Protein AF-A0A661R1P3-F1 (afdb_monomer_lite)

Structure (mmCIF, N/CA/C/O backbone):
data_AF-A0A661R1P3-F1
#
_entry.id   AF-A0A661R1P3-F1
#
loop_
_atom_site.group_PDB
_atom_site.id
_atom_site.type_symbol
_atom_site.label_atom_id
_atom_site.label_alt_id
_atom_site.label_comp_id
_atom_site.label_asym_id
_atom_site.label_entity_id
_atom_site.label_seq_id
_atom_site.pdbx_PDB_ins_code
_atom_site.Cartn_x
_atom_site.Cartn_y
_atom_site.Cartn_z
_atom_site.occupancy
_atom_site.B_iso_or_equiv
_atom_site.auth_seq_id
_atom_site.auth_comp_id
_atom_site.auth_asym_id
_atom_site.auth_atom_id
_atom_site.pdbx_PDB_model_num
ATOM 1 N N . MET A 1 1 ? -60.706 28.140 -25.703 1.00 51.66 1 MET A N 1
ATOM 2 C CA . MET A 1 1 ? -59.941 26.894 -25.935 1.00 51.66 1 MET A CA 1
ATOM 3 C C . MET A 1 1 ? -58.446 27.203 -26.051 1.00 51.66 1 MET A C 1
ATOM 5 O O . MET A 1 1 ? -57.944 27.296 -27.158 1.00 51.66 1 MET A O 1
ATOM 9 N N . ARG A 1 2 ? -57.743 27.412 -24.926 1.00 58.25 2 ARG A N 1
ATOM 10 C CA . ARG A 1 2 ? -56.267 27.373 -24.817 1.00 58.25 2 ARG A CA 1
ATOM 11 C C . ARG A 1 2 ? -55.860 27.083 -23.357 1.00 58.25 2 ARG A C 1
ATOM 13 O O . ARG A 1 2 ? -55.713 28.039 -22.606 1.00 58.25 2 ARG A O 1
ATOM 20 N N . PRO A 1 3 ? -55.725 25.810 -22.930 1.00 49.84 3 PRO A N 1
ATOM 21 C CA . PRO A 1 3 ? -55.050 25.548 -21.656 1.00 49.84 3 PRO A CA 1
ATOM 22 C C . PRO A 1 3 ? -53.978 24.443 -21.702 1.00 49.84 3 PRO A C 1
ATOM 24 O O . PRO A 1 3 ? -53.416 24.128 -20.663 1.00 49.84 3 PRO A O 1
ATOM 27 N N . PHE A 1 4 ? -53.672 23.844 -22.863 1.00 52.00 4 PHE A N 1
ATOM 28 C CA . PHE A 1 4 ? -52.790 22.661 -22.918 1.00 52.00 4 PHE A CA 1
ATOM 29 C C . PHE A 1 4 ? -51.349 22.942 -23.388 1.00 52.00 4 PHE A C 1
ATOM 31 O O . PHE A 1 4 ? -50.460 22.123 -23.185 1.00 52.00 4 PHE A O 1
ATOM 38 N N . GLN A 1 5 ? -51.080 24.105 -23.993 1.00 54.22 5 GLN A N 1
ATOM 39 C CA . GLN A 1 5 ? -49.782 24.377 -24.632 1.00 54.22 5 GLN A CA 1
ATOM 40 C C . GLN A 1 5 ? -48.699 24.920 -23.679 1.00 54.22 5 GLN A C 1
ATOM 42 O O . GLN A 1 5 ? -47.516 24.840 -24.000 1.00 54.22 5 GLN A O 1
ATOM 47 N N . THR A 1 6 ? -49.071 25.444 -22.507 1.00 49.97 6 THR A N 1
ATOM 48 C CA . THR A 1 6 ? -48.128 26.060 -21.550 1.00 49.97 6 THR A CA 1
ATOM 49 C C . THR A 1 6 ? -47.537 25.074 -20.538 1.00 49.97 6 THR A C 1
ATOM 51 O O . THR A 1 6 ? -46.471 25.338 -19.992 1.00 49.97 6 THR A O 1
ATOM 5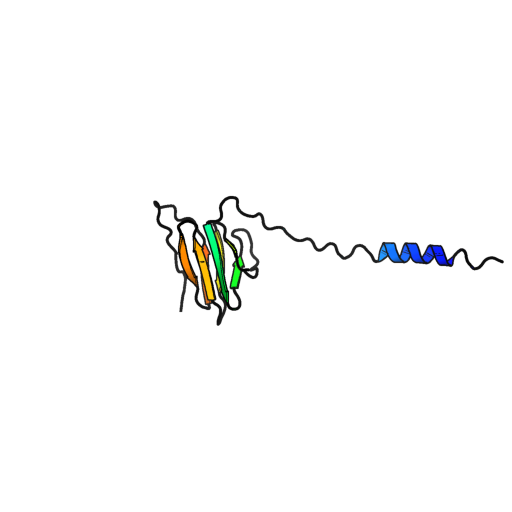4 N N . ILE A 1 7 ? -48.166 23.912 -20.326 1.00 54.41 7 ILE A N 1
ATOM 55 C CA . ILE A 1 7 ? -47.703 22.901 -19.354 1.00 54.41 7 ILE A CA 1
ATOM 56 C C . ILE A 1 7 ? -46.479 22.131 -19.876 1.00 54.41 7 ILE A C 1
ATOM 58 O O . ILE A 1 7 ? -45.591 21.779 -19.103 1.00 54.41 7 ILE A O 1
ATOM 62 N N . PHE A 1 8 ? -46.371 21.929 -21.193 1.00 45.97 8 PHE A N 1
ATOM 63 C CA . PHE A 1 8 ? -45.273 21.150 -21.778 1.00 45.97 8 PHE A CA 1
ATOM 64 C C . PHE A 1 8 ? -43.924 21.898 -21.772 1.00 45.97 8 PHE A C 1
ATOM 66 O O . PHE A 1 8 ? -42.867 21.277 -21.708 1.00 45.97 8 PHE A O 1
ATOM 73 N N . TRP A 1 9 ? -43.947 23.236 -21.772 1.00 43.62 9 TRP A N 1
ATOM 74 C CA . TRP A 1 9 ? -42.734 24.066 -21.769 1.00 43.62 9 TRP A CA 1
ATOM 75 C C . TRP A 1 9 ? -42.085 24.219 -20.383 1.00 43.62 9 TRP A C 1
ATOM 77 O O . TRP A 1 9 ? -40.878 24.436 -20.304 1.00 43.62 9 TRP A O 1
ATOM 87 N N . MET A 1 10 ? -42.836 24.053 -19.287 1.00 49.19 10 MET A N 1
ATOM 88 C CA . MET A 1 10 ? -42.275 24.130 -17.927 1.00 49.19 10 MET A CA 1
ATOM 89 C C . MET A 1 10 ? -41.542 22.847 -17.497 1.00 49.19 10 MET A C 1
ATOM 91 O O . MET A 1 10 ? -40.628 22.925 -16.679 1.00 49.19 10 MET A O 1
ATOM 95 N N . GLY A 1 11 ? -41.871 21.684 -18.074 1.00 53.12 11 GLY A N 1
ATOM 96 C CA . GLY A 1 11 ? -41.202 20.413 -17.754 1.00 53.12 11 GLY A CA 1
ATOM 97 C C . GLY A 1 11 ? -39.772 20.308 -18.300 1.00 53.12 11 GLY A C 1
ATOM 98 O O . GLY A 1 11 ? -38.889 19.779 -17.628 1.00 53.12 11 GLY A O 1
ATOM 99 N N . ALA A 1 12 ? -39.514 20.868 -19.486 1.00 53.47 12 ALA A N 1
ATOM 100 C CA . ALA A 1 12 ? -38.202 20.791 -20.137 1.00 53.47 12 ALA A CA 1
ATOM 101 C C . ALA A 1 12 ? -37.134 21.665 -19.452 1.00 53.47 12 ALA A C 1
ATOM 103 O O . ALA A 1 12 ? -35.972 21.275 -19.363 1.00 53.47 12 ALA A O 1
ATOM 104 N N . VAL A 1 13 ? -37.528 22.825 -18.914 1.00 54.94 13 VAL A N 1
ATOM 105 C CA . VAL A 1 13 ? -36.608 23.738 -18.212 1.00 54.94 13 VAL A CA 1
ATOM 106 C C . VAL A 1 13 ? -36.249 23.205 -16.821 1.00 54.94 13 VAL A C 1
ATOM 108 O O . VAL A 1 13 ? -35.110 23.345 -16.378 1.00 54.94 13 VAL A O 1
ATOM 111 N N . PHE A 1 14 ? -37.187 22.524 -16.156 1.00 48.81 14 PHE A N 1
ATOM 112 C CA . PHE A 1 14 ? -36.952 21.937 -14.835 1.00 48.81 14 PHE A CA 1
ATOM 113 C C . PHE A 1 14 ? -35.987 20.742 -14.888 1.00 48.81 14 PHE A C 1
ATOM 115 O O . PHE A 1 14 ? -35.200 20.539 -13.965 1.00 48.81 14 PHE A O 1
ATOM 122 N N . TRP A 1 15 ? -35.977 19.992 -15.997 1.00 52.34 15 TRP A N 1
ATOM 123 C CA . TRP A 1 15 ? -35.054 18.868 -16.181 1.00 52.34 15 TRP A CA 1
ATOM 124 C C . TRP A 1 15 ? -33.625 19.303 -16.547 1.00 52.34 15 TRP A C 1
ATOM 126 O O . TRP A 1 15 ? -32.672 18.597 -16.228 1.00 52.34 15 TRP A O 1
ATOM 136 N N . ALA A 1 16 ? -33.462 20.484 -17.153 1.00 53.66 16 ALA A N 1
ATOM 137 C CA . ALA A 1 16 ? -32.156 21.027 -17.535 1.00 53.66 16 ALA A CA 1
ATOM 138 C C . ALA A 1 16 ? -31.390 21.680 -16.365 1.00 53.66 16 ALA A C 1
ATOM 140 O O . ALA A 1 16 ? -30.161 21.677 -16.361 1.00 53.66 16 ALA A O 1
ATOM 141 N N . LEU A 1 17 ? -32.090 22.208 -15.353 1.00 55.22 17 LEU A N 1
ATOM 142 C CA . LEU A 1 17 ? -31.474 22.871 -14.190 1.00 55.22 17 LEU A CA 1
ATOM 143 C C . LEU A 1 17 ? -31.062 21.910 -13.062 1.00 55.22 17 LEU A C 1
ATOM 145 O O . LEU A 1 17 ? -30.207 22.257 -12.252 1.00 55.22 17 LEU A O 1
ATOM 149 N N . LEU A 1 18 ? -31.626 20.700 -13.019 1.00 52.94 18 LEU A N 1
ATOM 150 C CA . LEU A 1 18 ? -31.329 19.689 -11.992 1.00 52.94 18 LEU A CA 1
ATOM 151 C C . LEU A 1 18 ? -30.196 18.717 -12.372 1.00 52.94 18 LEU A C 1
ATOM 153 O O . LEU A 1 18 ? -29.831 17.866 -11.563 1.00 52.94 18 LEU A O 1
ATOM 157 N N . TRP A 1 19 ? -29.628 18.827 -13.578 1.00 57.00 19 TRP A N 1
ATOM 158 C CA . TRP A 1 19 ? -28.706 17.821 -14.120 1.00 57.00 19 TRP A CA 1
ATOM 159 C C . TRP A 1 19 ? -27.196 17.999 -13.827 1.00 57.00 19 TRP A C 1
ATOM 161 O O . TRP A 1 19 ? -26.497 16.986 -13.840 1.00 57.00 19 TRP A O 1
ATOM 171 N N . PRO A 1 20 ? -26.600 19.178 -13.535 1.00 55.00 20 PRO A N 1
ATOM 172 C CA . PRO A 1 20 ? -25.138 19.264 -13.618 1.00 55.00 20 PRO A CA 1
ATOM 173 C C . PRO A 1 20 ? -24.354 18.901 -12.337 1.00 55.00 20 PRO A C 1
ATOM 175 O O . PRO A 1 20 ? -23.146 19.110 -12.313 1.00 55.00 20 PRO A O 1
ATOM 178 N N . CYS A 1 21 ? -24.956 18.334 -11.282 1.00 54.41 21 CYS A N 1
ATOM 179 C CA . CYS A 1 21 ? -24.235 18.081 -10.014 1.00 54.41 21 CYS A CA 1
ATOM 180 C C . CYS A 1 21 ? -23.473 16.744 -9.906 1.00 54.41 21 CYS A C 1
ATOM 182 O O . CYS A 1 21 ? -22.822 16.506 -8.892 1.00 54.41 21 CYS A O 1
ATOM 184 N N . PHE A 1 22 ? -23.504 15.872 -10.917 1.00 54.09 22 PHE A N 1
ATOM 185 C CA . PHE A 1 22 ? -22.877 14.540 -10.839 1.00 54.09 22 PHE A CA 1
ATOM 186 C C . PHE A 1 22 ? -21.610 14.397 -11.690 1.00 54.09 22 PHE A C 1
ATOM 188 O O . PHE A 1 22 ? -21.367 13.358 -12.297 1.00 54.09 22 PHE A O 1
ATOM 195 N N . ILE A 1 23 ? -20.758 15.423 -11.730 1.00 61.75 23 ILE A N 1
ATOM 196 C CA . ILE A 1 23 ? -19.400 15.260 -12.266 1.00 61.75 23 ILE A CA 1
ATOM 197 C C . ILE A 1 23 ? -18.471 14.957 -11.090 1.00 61.75 23 ILE A C 1
ATOM 199 O O . ILE A 1 23 ? -17.790 15.830 -10.555 1.00 61.75 23 ILE A O 1
ATOM 203 N N . SER A 1 24 ? -18.472 13.699 -10.645 1.00 62.47 24 SER A N 1
ATOM 204 C CA . SER A 1 24 ? -17.435 13.205 -9.740 1.00 62.47 24 SER A CA 1
ATOM 205 C C . SER A 1 24 ? -16.116 13.156 -10.508 1.00 62.47 24 SER A C 1
ATOM 207 O O . SER A 1 24 ? -15.912 12.290 -11.355 1.00 62.47 24 SER A O 1
ATOM 209 N N . SER A 1 25 ? -15.224 14.108 -10.232 1.00 60.06 25 SER A N 1
ATOM 210 C CA . SER A 1 25 ? -13.862 14.096 -10.765 1.00 60.06 25 SER A CA 1
ATOM 211 C C . SER A 1 25 ? -13.087 12.937 -10.134 1.00 60.06 25 SER A C 1
ATOM 213 O O . SER A 1 25 ? -12.642 13.014 -8.988 1.00 60.06 25 SER A O 1
ATOM 215 N N . ALA A 1 26 ? -12.976 11.825 -10.860 1.00 57.88 26 ALA A N 1
ATOM 216 C CA . ALA A 1 26 ? -12.096 10.725 -10.499 1.00 57.88 26 ALA A CA 1
ATOM 217 C C . ALA A 1 26 ? -10.663 11.107 -10.893 1.00 57.88 26 ALA A C 1
ATOM 219 O O . ALA A 1 26 ? -10.292 11.045 -12.063 1.00 57.88 26 ALA A O 1
ATOM 220 N N . GLY A 1 27 ? -9.858 11.524 -9.915 1.00 52.25 27 GLY A N 1
ATOM 221 C CA . GLY A 1 27 ? -8.421 11.699 -10.102 1.00 52.25 27 GLY A CA 1
ATOM 222 C C . GLY A 1 27 ? -7.773 10.349 -10.402 1.00 52.25 27 GLY A C 1
ATOM 223 O O . GLY A 1 27 ? -7.568 9.539 -9.497 1.00 52.25 27 GLY A O 1
ATOM 224 N N . ALA A 1 28 ? -7.481 10.089 -11.675 1.00 54.66 28 ALA A N 1
ATOM 225 C CA . ALA A 1 28 ? -6.693 8.937 -12.080 1.00 54.66 2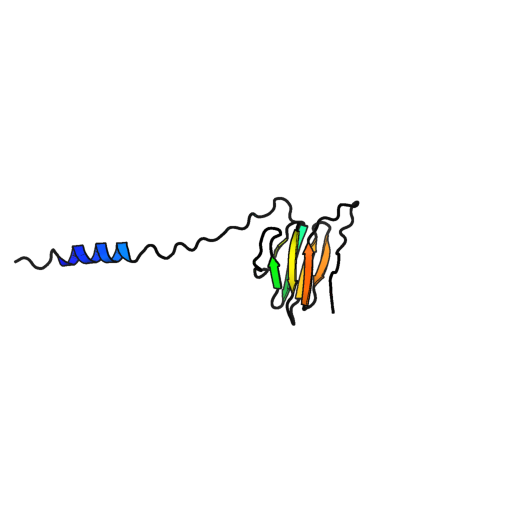8 ALA A CA 1
ATOM 226 C C . ALA A 1 28 ? -5.252 9.149 -11.598 1.00 54.66 28 ALA A C 1
ATOM 228 O O . ALA A 1 28 ? -4.552 10.040 -12.070 1.00 54.66 28 ALA A O 1
ATOM 229 N N . SER A 1 29 ? -4.824 8.349 -10.622 1.00 55.56 29 SER A N 1
ATOM 230 C CA . SER A 1 29 ? -3.411 8.267 -10.257 1.00 55.56 29 SER A CA 1
ATOM 231 C C . SER A 1 29 ? -2.663 7.688 -11.452 1.00 55.56 29 SER A C 1
ATOM 233 O O . SER A 1 29 ? -3.020 6.601 -11.910 1.00 55.56 29 SER A O 1
ATOM 235 N N . GLU A 1 30 ? -1.655 8.397 -11.957 1.00 60.34 30 GLU A N 1
ATOM 236 C CA . GLU A 1 30 ? -0.793 7.870 -13.011 1.00 60.34 30 GLU A CA 1
ATOM 237 C C . GLU A 1 30 ? -0.187 6.541 -12.549 1.00 60.34 30 GLU A C 1
ATOM 239 O O . GLU A 1 30 ? 0.445 6.449 -11.495 1.00 60.34 30 GLU A O 1
ATOM 244 N N . VAL A 1 31 ? -0.437 5.484 -13.320 1.00 65.56 31 VAL A N 1
ATOM 245 C CA . VAL A 1 31 ? 0.176 4.177 -13.088 1.00 65.56 31 VAL A CA 1
ATOM 246 C C . VAL A 1 31 ? 1.640 4.303 -13.495 1.00 65.56 31 VAL A C 1
ATOM 248 O O . VAL A 1 31 ? 1.939 4.605 -14.651 1.00 65.56 31 VAL A O 1
ATOM 251 N N . CYS A 1 32 ? 2.564 4.101 -12.552 1.00 76.00 32 CYS A N 1
ATOM 252 C CA . CYS A 1 32 ? 3.992 4.200 -12.842 1.00 76.00 32 CYS A CA 1
ATOM 253 C C . CYS A 1 32 ? 4.393 3.234 -13.966 1.00 76.00 32 CYS A C 1
ATOM 255 O O . CYS A 1 32 ? 3.973 2.077 -14.005 1.00 76.00 32 CYS A O 1
ATOM 257 N N . LYS A 1 33 ? 5.286 3.693 -14.851 1.00 73.62 33 LYS A N 1
ATOM 258 C CA . LYS A 1 33 ? 5.834 2.897 -15.961 1.00 73.62 33 LYS A CA 1
ATOM 259 C C . LYS A 1 33 ? 6.585 1.642 -15.488 1.00 73.62 33 LYS A C 1
ATOM 261 O O . LYS A 1 33 ? 6.690 0.681 -16.246 1.00 73.62 33 LYS A O 1
ATOM 266 N N . LYS A 1 34 ? 7.115 1.646 -14.257 1.00 82.75 34 LYS A N 1
ATOM 267 C CA . LYS A 1 34 ? 7.816 0.513 -13.638 1.00 82.75 34 LYS A CA 1
ATOM 268 C C . LYS A 1 34 ? 7.388 0.354 -12.179 1.00 82.75 34 LYS A C 1
ATOM 270 O O . LYS A 1 34 ? 7.927 1.010 -11.292 1.00 82.75 34 LYS A O 1
ATOM 275 N N . TRP A 1 35 ? 6.427 -0.533 -11.943 1.00 88.69 35 TRP A N 1
ATOM 276 C CA . TRP A 1 35 ? 6.072 -0.978 -10.598 1.00 88.69 35 TRP A CA 1
ATOM 277 C C . TRP A 1 35 ? 7.218 -1.797 -9.989 1.00 88.69 35 TRP A C 1
ATOM 279 O O . TRP A 1 35 ? 7.994 -2.431 -10.708 1.00 88.69 35 TRP A O 1
ATOM 289 N N . ILE A 1 36 ? 7.333 -1.768 -8.664 1.00 90.69 36 ILE A N 1
ATOM 290 C CA . ILE A 1 36 ? 8.386 -2.483 -7.922 1.00 90.69 36 ILE A CA 1
ATOM 291 C C . ILE A 1 36 ? 7.833 -3.408 -6.841 1.00 90.69 36 ILE A C 1
ATOM 293 O O . ILE A 1 36 ? 8.580 -4.200 -6.275 1.00 90.69 36 ILE A O 1
ATOM 297 N N . GLY A 1 37 ? 6.527 -3.348 -6.589 1.00 92.19 37 GLY A N 1
ATOM 298 C CA . GLY A 1 37 ? 5.820 -4.304 -5.753 1.00 92.19 37 GLY A CA 1
ATOM 299 C C . GLY A 1 37 ? 4.404 -4.540 -6.255 1.00 92.19 37 GLY A C 1
ATOM 300 O O . GLY A 1 37 ? 3.812 -3.684 -6.907 1.00 92.19 37 GLY A O 1
ATOM 301 N N . LYS A 1 38 ? 3.860 -5.709 -5.942 1.00 94.56 38 LYS A N 1
ATOM 302 C CA . LYS A 1 38 ? 2.477 -6.089 -6.201 1.00 94.56 38 LYS A CA 1
ATOM 303 C C . LYS A 1 38 ? 1.870 -6.659 -4.933 1.00 94.56 38 LYS A C 1
ATOM 305 O O . LYS A 1 38 ? 2.424 -7.579 -4.336 1.00 94.56 38 LYS A O 1
ATOM 310 N N . VAL A 1 39 ? 0.712 -6.153 -4.543 1.00 95.69 39 VAL A N 1
ATOM 311 C CA . VAL A 1 39 ? -0.023 -6.651 -3.381 1.00 95.69 39 VAL A CA 1
ATOM 312 C C . VAL A 1 39 ? -0.707 -7.968 -3.740 1.00 95.69 39 VAL A C 1
ATOM 314 O O . VAL A 1 39 ? -1.540 -8.022 -4.640 1.00 95.69 39 VAL A O 1
ATOM 317 N N . VAL A 1 40 ? -0.364 -9.042 -3.036 1.00 96.69 40 VAL A N 1
ATOM 318 C CA . VAL A 1 40 ? -0.886 -10.400 -3.283 1.00 96.69 40 VAL A CA 1
ATOM 319 C C . VAL A 1 40 ? -1.766 -10.929 -2.156 1.00 96.69 40 VAL A C 1
ATOM 321 O O . VAL A 1 40 ? -2.379 -11.980 -2.297 1.00 96.69 40 VAL A O 1
ATOM 324 N N . SER A 1 41 ? -1.861 -10.204 -1.041 1.00 96.31 41 SER A N 1
ATOM 325 C CA . SER A 1 41 ? -2.816 -10.493 0.028 1.00 96.31 41 SER A CA 1
ATOM 326 C C . SER A 1 41 ? -3.156 -9.222 0.788 1.00 96.31 41 SER A C 1
ATOM 328 O O . SER A 1 41 ? -2.262 -8.434 1.099 1.00 96.31 41 SER A O 1
ATOM 330 N N . VAL A 1 42 ? -4.429 -9.070 1.149 1.00 96.56 42 VAL A N 1
ATOM 331 C CA . VAL A 1 42 ? -4.945 -7.985 1.990 1.00 96.56 42 VAL A CA 1
ATOM 332 C C . VAL A 1 42 ? -5.910 -8.588 3.003 1.00 96.56 42 VAL A C 1
ATOM 334 O O . VAL A 1 42 ? -6.852 -9.284 2.632 1.00 96.56 42 VAL A O 1
ATOM 337 N N . GLN A 1 43 ? -5.676 -8.326 4.283 1.00 96.56 43 GLN A N 1
ATOM 338 C CA . GLN A 1 43 ? -6.554 -8.710 5.380 1.00 96.56 43 GLN A CA 1
ATOM 339 C C . GLN A 1 43 ? -6.727 -7.507 6.310 1.00 96.56 43 GLN A C 1
ATOM 341 O O . GLN A 1 43 ? -5.744 -6.949 6.792 1.00 96.56 43 GLN A O 1
ATOM 346 N N . GLY A 1 44 ? -7.970 -7.121 6.594 1.00 95.75 44 GLY A N 1
ATOM 347 C CA . GLY A 1 44 ? -8.259 -5.934 7.400 1.00 95.75 44 GLY A CA 1
ATOM 348 C C . GLY A 1 44 ? -8.025 -4.629 6.633 1.00 95.75 44 GLY A C 1
ATOM 349 O O . GLY A 1 44 ? -8.241 -4.557 5.425 1.00 95.75 44 GLY A O 1
ATOM 350 N N . SER A 1 45 ? -7.596 -3.592 7.347 1.00 96.06 45 SER A N 1
ATOM 351 C CA . SER A 1 45 ? -7.431 -2.237 6.824 1.00 96.06 45 SER A CA 1
ATOM 352 C C . SER A 1 45 ? -5.983 -1.975 6.425 1.00 96.06 45 SER A C 1
ATOM 354 O O . SER A 1 45 ? -5.110 -1.727 7.262 1.00 96.06 45 SER A O 1
ATOM 356 N N . VAL A 1 46 ? -5.740 -2.000 5.117 1.00 96.88 46 VAL A N 1
ATOM 357 C CA . VAL A 1 46 ? -4.438 -1.714 4.507 1.00 96.88 46 VAL A CA 1
ATOM 358 C C . VAL A 1 46 ? -4.581 -0.485 3.627 1.00 96.88 46 VAL A C 1
ATOM 360 O O . VAL A 1 46 ? -5.556 -0.350 2.887 1.00 96.88 46 VAL A O 1
ATOM 363 N N . GLN A 1 47 ? -3.632 0.437 3.736 1.00 97.00 47 GLN A N 1
ATOM 364 C CA . GLN A 1 47 ? -3.669 1.704 3.023 1.00 97.00 47 GLN A CA 1
ATOM 365 C C . GLN A 1 47 ? -2.343 1.983 2.329 1.00 97.00 47 GLN A C 1
ATOM 367 O O . GLN A 1 47 ? -1.286 1.636 2.841 1.00 97.00 47 GLN A O 1
ATOM 372 N N . THR A 1 48 ? -2.405 2.637 1.177 1.00 95.31 48 THR A N 1
ATOM 373 C CA . THR A 1 48 ? -1.253 3.086 0.403 1.00 95.31 48 THR A CA 1
ATOM 374 C C . THR A 1 48 ? -1.341 4.584 0.171 1.00 95.31 48 THR A C 1
ATOM 376 O O . THR A 1 48 ? -2.429 5.161 0.146 1.00 95.31 48 THR A O 1
ATOM 379 N N . ARG A 1 49 ? -0.196 5.226 0.015 1.00 94.31 49 ARG A N 1
ATOM 380 C CA . ARG A 1 49 ? -0.056 6.636 -0.307 1.00 94.31 49 ARG A CA 1
ATOM 381 C C . ARG A 1 49 ? 1.037 6.759 -1.355 1.00 94.31 49 ARG A C 1
ATOM 383 O O . ARG A 1 49 ? 2.154 6.309 -1.111 1.00 94.31 49 ARG A O 1
ATOM 390 N N . GLY A 1 50 ? 0.705 7.365 -2.492 1.00 90.62 50 GLY A N 1
ATOM 391 C CA . GLY A 1 50 ? 1.693 7.637 -3.534 1.00 90.62 50 GLY A CA 1
ATOM 392 C C . GLY A 1 50 ? 2.807 8.560 -3.035 1.00 90.62 50 GLY A C 1
ATOM 393 O O . GLY A 1 50 ? 2.564 9.361 -2.131 1.00 90.62 50 GLY A O 1
ATOM 394 N N . ALA A 1 51 ? 3.997 8.479 -3.632 1.00 87.31 51 ALA A N 1
ATOM 395 C CA . ALA A 1 51 ? 5.147 9.314 -3.256 1.00 87.31 51 ALA A CA 1
ATOM 396 C C . ALA A 1 51 ? 4.814 10.823 -3.190 1.00 87.31 51 ALA A C 1
ATOM 398 O O . ALA A 1 51 ? 5.136 11.488 -2.206 1.00 87.31 51 ALA A O 1
ATOM 399 N N . ASP A 1 52 ? 4.086 11.327 -4.192 1.00 85.81 52 ASP A N 1
ATOM 400 C CA . ASP A 1 52 ? 3.680 12.738 -4.309 1.00 85.81 52 ASP A CA 1
ATOM 401 C C . ASP A 1 52 ? 2.291 13.026 -3.714 1.00 85.81 52 ASP A C 1
ATOM 403 O O . ASP A 1 52 ? 1.741 14.121 -3.850 1.00 85.81 52 ASP A O 1
ATOM 407 N N . GLN A 1 53 ? 1.678 12.032 -3.068 1.00 87.25 53 GLN A N 1
ATOM 408 C CA . GLN A 1 53 ? 0.345 12.150 -2.492 1.00 87.25 53 GLN A CA 1
ATOM 409 C C . GLN A 1 53 ? 0.430 12.332 -0.980 1.00 87.25 53 GLN A C 1
ATOM 411 O O . GLN A 1 53 ? 1.235 11.724 -0.280 1.00 87.25 53 GLN A O 1
ATOM 416 N N . THR A 1 54 ? -0.468 13.145 -0.435 1.00 86.81 54 THR A N 1
ATOM 417 C CA . THR A 1 54 ? -0.614 13.328 1.016 1.00 86.81 54 THR A CA 1
ATOM 418 C C . THR A 1 54 ? -1.669 12.409 1.620 1.00 86.81 54 THR A C 1
ATOM 420 O O . THR A 1 54 ? -1.574 12.065 2.801 1.00 86.81 54 THR A O 1
ATOM 423 N N . LEU A 1 55 ? -2.644 11.973 0.820 1.00 91.44 55 LEU A N 1
ATOM 424 C CA . LEU A 1 55 ? -3.788 11.186 1.268 1.00 91.44 55 LEU A CA 1
ATOM 425 C C . LEU A 1 55 ? -3.519 9.681 1.207 1.00 91.44 55 LEU A C 1
ATOM 427 O O . LEU A 1 55 ? -3.021 9.153 0.216 1.00 91.44 55 LEU A O 1
ATOM 431 N N . TRP A 1 56 ? -3.916 8.988 2.273 1.00 94.25 56 TRP A N 1
ATOM 432 C CA . TRP A 1 56 ? -3.930 7.530 2.327 1.00 94.25 56 TRP A CA 1
ATOM 433 C C . TRP A 1 56 ? -5.185 6.985 1.646 1.00 94.25 56 TRP A C 1
ATOM 435 O O . TRP A 1 56 ? -6.296 7.435 1.923 1.00 94.25 56 TRP A O 1
ATOM 445 N N . ARG A 1 57 ? -5.003 5.984 0.788 1.00 94.56 57 ARG A N 1
ATOM 446 C CA . ARG A 1 57 ? -6.047 5.303 0.013 1.00 94.56 57 ARG A CA 1
ATOM 447 C C . ARG A 1 57 ? -6.115 3.837 0.438 1.00 94.56 57 ARG A C 1
ATOM 449 O O . ARG A 1 57 ? -5.064 3.273 0.728 1.00 94.56 57 ARG A O 1
ATOM 456 N N . PRO A 1 58 ? -7.289 3.193 0.476 1.00 95.50 58 PRO A N 1
ATOM 457 C CA . PRO A 1 58 ? -7.360 1.756 0.728 1.00 95.50 58 PRO A CA 1
ATOM 458 C C . PRO A 1 58 ? -6.637 0.972 -0.377 1.00 95.50 58 PRO A C 1
ATOM 460 O O . PRO A 1 58 ? -6.750 1.316 -1.552 1.00 95.50 58 PRO A O 1
ATOM 463 N N . VAL A 1 59 ? -5.902 -0.068 0.016 1.00 95.00 59 VAL A N 1
ATOM 464 C CA . VAL A 1 59 ? -5.213 -0.990 -0.898 1.00 95.00 59 VAL A CA 1
ATOM 465 C C . VAL A 1 59 ? -6.160 -2.101 -1.325 1.00 95.00 59 VAL A C 1
ATOM 467 O O . VAL A 1 59 ? -6.869 -2.672 -0.494 1.00 95.00 59 VAL A O 1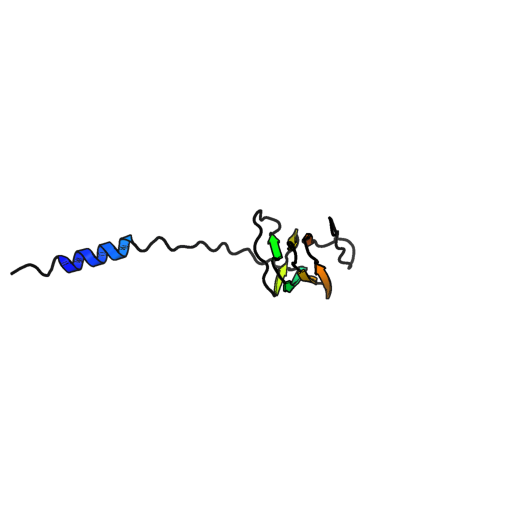
ATOM 470 N N . GLN A 1 60 ? -6.121 -2.448 -2.605 1.00 94.44 60 GLN A N 1
ATOM 471 C CA . GLN A 1 60 ? -6.819 -3.591 -3.175 1.00 94.44 60 GLN A CA 1
ATOM 472 C C . GLN A 1 60 ? -5.848 -4.719 -3.541 1.00 94.44 60 GLN A C 1
ATOM 474 O O . GLN A 1 60 ? -4.635 -4.543 -3.677 1.00 94.44 60 GLN A O 1
ATOM 479 N N . LEU A 1 61 ? -6.394 -5.926 -3.677 1.00 94.50 61 LEU A N 1
ATOM 480 C CA . LEU A 1 61 ? -5.634 -7.075 -4.152 1.00 94.50 61 LEU A CA 1
ATOM 481 C C . LEU A 1 61 ? -5.152 -6.821 -5.587 1.00 94.50 61 LEU A C 1
ATOM 483 O O . LEU A 1 61 ? -5.931 -6.399 -6.435 1.00 94.50 61 LEU A O 1
ATOM 487 N N . ASN A 1 62 ? -3.897 -7.167 -5.872 1.00 94.06 62 ASN A N 1
ATOM 488 C CA . ASN A 1 62 ? -3.187 -6.894 -7.123 1.00 94.06 62 ASN A CA 1
ATOM 489 C C . ASN A 1 62 ? -2.829 -5.423 -7.371 1.00 94.06 62 ASN A C 1
ATOM 491 O O . ASN A 1 62 ? -2.319 -5.132 -8.455 1.00 94.06 62 ASN A O 1
ATOM 495 N N . ASP A 1 63 ? -3.009 -4.532 -6.389 1.00 92.81 63 ASP A N 1
ATOM 496 C CA . ASP A 1 63 ? -2.493 -3.169 -6.494 1.00 92.81 63 ASP A CA 1
ATOM 497 C C . ASP A 1 63 ? -0.982 -3.189 -6.725 1.00 92.81 63 ASP A C 1
ATOM 499 O O . ASP A 1 63 ? -0.225 -3.912 -6.065 1.00 92.81 63 ASP A O 1
ATOM 503 N N . LEU A 1 64 ? -0.554 -2.382 -7.689 1.00 93.12 64 LEU A N 1
ATOM 504 C CA . LEU A 1 64 ? 0.847 -2.190 -8.021 1.00 93.12 64 LEU A CA 1
ATOM 505 C C . LEU A 1 64 ? 1.392 -1.011 -7.218 1.00 93.12 64 LEU A C 1
ATOM 507 O O . LEU A 1 64 ? 0.768 0.046 -7.148 1.00 93.12 64 LEU A O 1
ATOM 511 N N . LEU A 1 65 ? 2.562 -1.212 -6.625 1.00 91.88 65 LEU A N 1
ATOM 512 C CA . LEU A 1 65 ? 3.270 -0.228 -5.820 1.00 91.88 65 LEU A CA 1
ATOM 513 C C . LEU A 1 65 ? 4.426 0.346 -6.630 1.00 91.88 65 LEU A C 1
ATOM 515 O O . LEU A 1 65 ? 5.226 -0.387 -7.232 1.00 91.88 65 LEU A O 1
ATOM 519 N N . CYS A 1 66 ? 4.496 1.667 -6.636 1.00 91.38 66 CYS A N 1
ATOM 520 C CA . CYS A 1 66 ? 5.488 2.441 -7.350 1.00 91.38 66 CYS A CA 1
ATOM 521 C C . CYS A 1 66 ? 6.669 2.781 -6.428 1.00 91.38 66 CYS A C 1
ATOM 523 O O . CYS A 1 66 ? 6.552 2.733 -5.202 1.00 91.38 66 CYS A O 1
ATOM 525 N N . PRO A 1 67 ? 7.825 3.137 -7.003 1.00 90.12 67 PRO A N 1
ATOM 526 C CA . PRO A 1 67 ? 8.928 3.722 -6.250 1.00 90.12 67 PRO A CA 1
ATOM 527 C C . PRO A 1 67 ? 8.498 4.959 -5.454 1.00 90.12 67 PRO A C 1
ATOM 529 O O . PRO A 1 67 ? 7.908 5.874 -6.017 1.00 90.12 67 PRO A O 1
ATOM 532 N N . GLY A 1 68 ? 8.837 4.999 -4.169 1.00 89.50 68 GLY A N 1
ATOM 533 C CA . GLY A 1 68 ? 8.476 6.062 -3.235 1.00 89.50 68 GLY A CA 1
ATOM 534 C C . GLY A 1 68 ? 7.097 5.904 -2.588 1.00 89.50 68 GLY A C 1
ATOM 535 O O . GLY A 1 68 ? 6.796 6.641 -1.647 1.00 89.50 68 GLY A O 1
ATOM 536 N N . ASP A 1 69 ? 6.271 4.951 -3.033 1.00 92.50 69 ASP A N 1
ATOM 537 C CA . ASP A 1 69 ? 4.962 4.719 -2.424 1.00 92.50 69 ASP A CA 1
ATOM 538 C C . ASP A 1 69 ? 5.116 4.207 -0.993 1.00 92.50 69 ASP A C 1
ATOM 540 O O . ASP A 1 69 ? 5.997 3.410 -0.670 1.00 92.50 69 ASP A O 1
ATOM 544 N N . MET A 1 70 ? 4.216 4.634 -0.120 1.00 93.81 70 MET A N 1
ATOM 545 C CA . MET A 1 70 ? 4.127 4.141 1.245 1.00 93.81 70 MET A CA 1
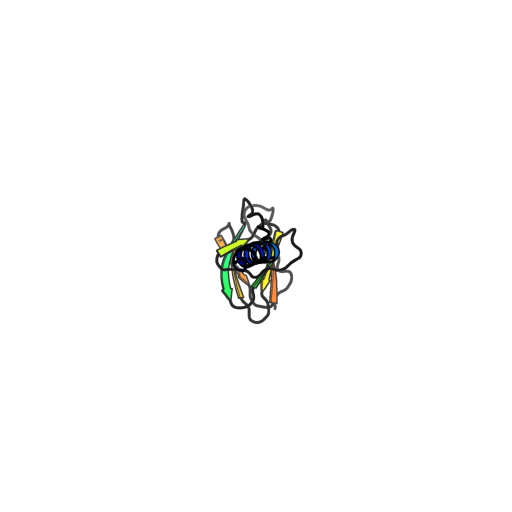ATOM 546 C C . MET A 1 70 ? 2.926 3.232 1.391 1.00 93.81 70 MET A C 1
ATOM 548 O O . MET A 1 70 ? 1.820 3.600 1.014 1.00 93.81 70 MET A O 1
ATOM 552 N N . ILE A 1 71 ? 3.119 2.083 2.022 1.00 95.00 71 ILE A N 1
ATOM 553 C CA . ILE A 1 71 ? 2.048 1.175 2.414 1.00 95.00 71 ILE A CA 1
ATOM 554 C C . ILE A 1 71 ? 2.032 1.036 3.931 1.00 95.00 71 ILE A C 1
ATOM 556 O O . ILE A 1 71 ? 3.077 0.936 4.574 1.00 95.00 71 ILE A O 1
ATOM 560 N N . ARG A 1 72 ? 0.839 1.024 4.519 1.00 95.69 72 ARG A N 1
ATOM 561 C CA . ARG A 1 72 ? 0.642 0.778 5.942 1.00 95.69 72 ARG A CA 1
ATOM 562 C C . ARG A 1 72 ? -0.469 -0.220 6.208 1.00 95.69 72 ARG A C 1
ATOM 564 O O . ARG A 1 72 ? -1.511 -0.208 5.552 1.00 95.69 72 ARG A O 1
ATOM 571 N N . THR A 1 73 ? -0.264 -1.038 7.220 1.00 96.81 73 THR A N 1
ATOM 572 C CA . THR A 1 73 ? -1.270 -1.893 7.843 1.00 96.81 73 THR A CA 1
ATOM 573 C C . THR A 1 73 ? -1.733 -1.232 9.138 1.00 96.81 73 THR A C 1
ATOM 575 O O . THR A 1 73 ? -0.926 -0.712 9.909 1.00 96.81 73 THR A O 1
ATOM 578 N N . LEU A 1 74 ? -3.042 -1.211 9.383 1.00 96.06 74 LEU A N 1
ATOM 579 C CA . LEU A 1 74 ? -3.596 -0.735 10.654 1.00 96.06 74 LEU A CA 1
ATOM 580 C C . LEU A 1 74 ? -3.658 -1.878 11.684 1.00 96.06 74 LEU A C 1
ATOM 582 O O . LEU A 1 74 ? -3.099 -2.959 11.471 1.00 96.06 74 LEU A O 1
ATOM 586 N N . GLU A 1 75 ? -4.321 -1.649 12.817 1.00 95.62 75 GLU A N 1
ATOM 587 C CA . GLU A 1 75 ? -4.539 -2.688 13.827 1.00 95.62 75 GLU A CA 1
ATOM 588 C C . GLU A 1 75 ? -5.241 -3.915 13.231 1.00 95.62 75 GLU A C 1
ATOM 590 O O . GLU A 1 75 ? -6.111 -3.787 12.362 1.00 95.62 75 GLU A O 1
ATOM 595 N N . ARG A 1 76 ? -4.864 -5.116 13.697 1.00 95.00 76 ARG A N 1
ATOM 596 C CA . ARG A 1 76 ? -5.446 -6.404 13.267 1.00 95.00 76 ARG A CA 1
ATOM 597 C C . ARG A 1 76 ? -5.477 -6.594 11.744 1.00 95.00 76 ARG A C 1
ATOM 599 O O . ARG A 1 76 ? -6.346 -7.290 11.219 1.00 95.00 76 ARG A O 1
ATOM 606 N N . SER A 1 77 ? -4.542 -5.966 11.037 1.00 96.19 77 SER A N 1
ATOM 607 C CA . SER A 1 77 ? -4.487 -5.949 9.577 1.00 96.19 77 SER A CA 1
ATOM 608 C C . SER A 1 77 ? -3.172 -6.540 9.087 1.00 96.19 77 SER A C 1
ATOM 610 O O . SER A 1 77 ? -2.143 -6.402 9.738 1.00 96.19 77 SER A O 1
ATOM 612 N N . ARG A 1 78 ? -3.200 -7.219 7.942 1.00 96.50 78 ARG A N 1
ATOM 613 C CA . ARG A 1 78 ? -2.043 -7.896 7.349 1.00 96.50 78 ARG A CA 1
ATOM 614 C C . ARG A 1 78 ? -2.041 -7.713 5.845 1.00 96.50 78 ARG A C 1
ATOM 616 O O . ARG A 1 78 ? -3.097 -7.689 5.214 1.00 96.50 78 ARG A O 1
ATOM 623 N N . ALA A 1 79 ? -0.854 -7.648 5.263 1.00 97.00 79 ALA A N 1
ATOM 624 C CA . ALA A 1 79 ? -0.698 -7.623 3.818 1.00 97.00 79 ALA A CA 1
ATOM 625 C C . ALA A 1 79 ? 0.495 -8.468 3.381 1.00 97.00 79 ALA A C 1
ATOM 627 O O . ALA A 1 79 ? 1.443 -8.668 4.138 1.00 97.00 79 ALA A O 1
ATOM 628 N N . ALA A 1 80 ? 0.453 -8.959 2.149 1.00 96.25 80 ALA A N 1
ATOM 629 C CA . ALA A 1 80 ? 1.609 -9.566 1.505 1.00 96.25 80 ALA A CA 1
ATOM 630 C C . ALA A 1 80 ? 1.862 -8.882 0.166 1.00 96.25 80 ALA A C 1
ATOM 632 O O . ALA A 1 80 ? 0.924 -8.592 -0.579 1.00 96.25 80 ALA A O 1
ATOM 633 N N . ILE A 1 81 ? 3.132 -8.632 -0.124 1.00 95.25 81 ILE A N 1
ATOM 634 C CA . ILE A 1 81 ? 3.610 -7.931 -1.309 1.00 95.25 81 ILE A CA 1
ATOM 635 C C . ILE A 1 81 ? 4.690 -8.797 -1.945 1.00 95.25 81 ILE A C 1
ATOM 637 O O . ILE A 1 81 ? 5.583 -9.274 -1.251 1.00 95.25 81 ILE A O 1
ATOM 641 N N . ILE A 1 82 ? 4.628 -8.986 -3.255 1.00 93.88 82 ILE A N 1
ATOM 642 C CA . ILE A 1 82 ? 5.730 -9.547 -4.035 1.00 93.88 82 ILE A CA 1
ATOM 643 C C . ILE A 1 82 ? 6.442 -8.384 -4.711 1.00 93.88 82 ILE A C 1
ATOM 645 O O . ILE A 1 82 ? 5.815 -7.596 -5.417 1.00 93.88 82 ILE A O 1
ATOM 649 N N . LEU A 1 83 ? 7.736 -8.245 -4.457 1.00 91.75 83 LEU A N 1
ATOM 650 C CA . LEU A 1 83 ? 8.594 -7.259 -5.101 1.00 91.75 83 LEU A CA 1
ATOM 651 C C . LEU A 1 83 ? 8.916 -7.685 -6.540 1.00 91.75 83 LEU A C 1
ATOM 653 O O . LEU A 1 83 ? 8.813 -8.855 -6.898 1.00 91.75 83 LEU A O 1
ATOM 657 N N . SER A 1 84 ? 9.377 -6.754 -7.373 1.00 87.25 84 SER A N 1
ATOM 658 C CA . SER A 1 84 ? 9.771 -7.052 -8.760 1.00 87.25 84 SER A CA 1
ATOM 659 C C . SER A 1 84 ? 10.974 -8.002 -8.893 1.00 87.25 84 SER A C 1
ATOM 661 O O . SER A 1 84 ? 11.296 -8.407 -10.003 1.00 87.25 84 SER A O 1
ATOM 663 N N . ASN A 1 85 ? 11.671 -8.312 -7.795 1.00 86.31 85 ASN A N 1
ATOM 664 C CA . ASN A 1 85 ? 12.755 -9.300 -7.722 1.00 86.31 85 ASN A CA 1
ATOM 665 C C . ASN A 1 85 ? 12.296 -10.639 -7.106 1.00 86.31 85 ASN A C 1
ATOM 667 O O . ASN A 1 85 ? 13.115 -11.347 -6.527 1.00 86.31 85 ASN A O 1
ATOM 671 N N . ASP A 1 86 ? 10.993 -10.927 -7.146 1.00 86.75 86 ASP A N 1
ATOM 672 C CA . ASP A 1 86 ? 10.338 -12.120 -6.586 1.00 86.75 86 ASP A CA 1
ATOM 673 C C . ASP A 1 86 ? 10.463 -12.298 -5.063 1.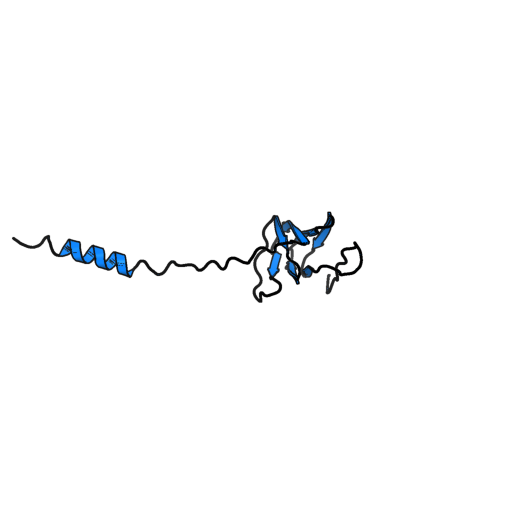00 86.75 86 ASP A C 1
ATOM 675 O O . ASP A 1 86 ? 9.970 -13.274 -4.496 1.00 86.75 86 ASP A O 1
ATOM 679 N N . ALA A 1 87 ? 11.055 -11.331 -4.358 1.00 89.25 87 ALA A N 1
ATOM 680 C CA . ALA A 1 87 ? 11.086 -11.342 -2.905 1.00 89.25 87 ALA A CA 1
ATOM 681 C C . ALA A 1 87 ? 9.683 -11.074 -2.336 1.00 89.25 87 ALA A C 1
ATOM 683 O O . ALA A 1 87 ? 8.995 -10.130 -2.730 1.00 89.25 87 ALA A O 1
ATOM 684 N N . SER A 1 88 ? 9.260 -11.897 -1.376 1.00 91.50 88 SER A N 1
ATOM 685 C CA . SER A 1 88 ? 7.975 -11.744 -0.695 1.00 91.50 88 SER A CA 1
ATOM 686 C C . SER A 1 88 ? 8.134 -10.978 0.614 1.00 91.50 88 SER A C 1
ATOM 688 O O . SER A 1 88 ? 8.864 -11.413 1.505 1.00 91.50 88 SER A O 1
ATOM 690 N N . LEU A 1 89 ? 7.393 -9.888 0.768 1.00 92.69 89 LEU A N 1
ATOM 691 C CA . LEU A 1 89 ? 7.284 -9.136 2.010 1.00 92.69 89 LEU A CA 1
ATOM 692 C C . LEU A 1 89 ? 5.923 -9.369 2.638 1.00 92.69 89 LEU A C 1
ATOM 694 O O . LEU A 1 89 ? 4.888 -9.203 1.993 1.00 92.69 89 LEU A O 1
ATOM 698 N N . ARG A 1 90 ? 5.921 -9.712 3.922 1.00 94.19 90 ARG A N 1
ATOM 699 C CA . ARG A 1 90 ? 4.702 -9.858 4.704 1.00 94.19 90 ARG A CA 1
ATOM 700 C C . ARG A 1 90 ? 4.673 -8.785 5.781 1.00 94.19 90 ARG A C 1
ATOM 702 O O . ARG A 1 90 ? 5.564 -8.709 6.616 1.00 94.19 90 ARG A O 1
ATOM 709 N N . LEU A 1 91 ? 3.638 -7.966 5.724 1.00 94.56 91 LEU A N 1
ATOM 710 C CA . LEU A 1 91 ? 3.343 -6.905 6.670 1.00 94.56 91 LEU A CA 1
ATOM 711 C C . LEU A 1 91 ? 2.401 -7.445 7.743 1.00 94.56 91 LEU A C 1
ATOM 713 O O . LEU A 1 91 ? 1.314 -7.934 7.409 1.00 94.56 91 LEU A O 1
ATOM 717 N N . ASP A 1 92 ? 2.800 -7.340 9.009 1.00 94.56 92 ASP A N 1
ATOM 718 C CA . ASP A 1 92 ? 1.888 -7.546 10.139 1.00 94.56 92 ASP A CA 1
ATOM 719 C C . ASP A 1 92 ? 1.204 -6.228 10.524 1.00 94.56 92 ASP A C 1
ATOM 721 O O . ASP A 1 92 ? 1.389 -5.213 9.856 1.00 94.56 92 ASP A O 1
ATOM 725 N N . GLN A 1 93 ? 0.375 -6.234 11.561 1.00 94.69 93 GLN A N 1
ATOM 726 C CA . GLN A 1 93 ? -0.382 -5.067 12.012 1.00 94.69 93 GLN A CA 1
ATOM 727 C C . GLN A 1 93 ? 0.502 -3.864 12.370 1.00 94.69 93 GLN A C 1
ATOM 729 O O . GLN A 1 93 ? 1.657 -4.012 12.765 1.00 94.69 93 GLN A O 1
ATOM 734 N N . THR A 1 94 ? -0.066 -2.662 12.250 1.00 94.69 94 THR A N 1
ATOM 735 C CA . THR A 1 94 ? 0.569 -1.397 12.672 1.00 94.69 94 THR A CA 1
ATOM 736 C C . THR A 1 94 ? 1.963 -1.188 12.062 1.00 94.69 94 THR A C 1
ATOM 738 O O . THR A 1 94 ? 2.857 -0.609 12.675 1.00 94.69 94 THR A O 1
ATOM 741 N N . THR A 1 95 ? 2.165 -1.659 10.832 1.00 93.25 95 THR A N 1
ATOM 742 C CA . THR A 1 95 ? 3.440 -1.552 10.119 1.00 93.25 95 THR A CA 1
ATOM 743 C C . THR A 1 95 ? 3.309 -0.508 9.019 1.00 93.25 95 THR A C 1
ATOM 745 O O . THR A 1 95 ? 2.297 -0.453 8.328 1.00 93.25 95 THR A O 1
ATOM 748 N N . THR A 1 96 ? 4.322 0.337 8.835 1.00 93.62 96 THR A N 1
ATOM 749 C CA . THR A 1 96 ? 4.409 1.272 7.701 1.00 93.62 96 THR A CA 1
ATOM 750 C C . THR A 1 96 ? 5.733 1.051 6.988 1.00 93.62 96 THR A C 1
ATOM 752 O O . THR A 1 96 ? 6.782 1.106 7.623 1.00 93.62 96 THR A O 1
ATOM 755 N N . LEU A 1 97 ? 5.680 0.802 5.682 1.00 91.94 97 LEU A N 1
ATOM 756 C CA . LEU A 1 97 ? 6.846 0.619 4.824 1.00 91.94 97 LEU A CA 1
ATOM 757 C C . LEU A 1 97 ? 6.816 1.603 3.659 1.00 91.94 97 LEU A C 1
ATOM 759 O O . LEU A 1 97 ? 5.761 1.862 3.080 1.00 91.94 97 LEU A O 1
ATOM 763 N N . THR A 1 98 ? 7.997 2.085 3.285 1.00 92.38 98 THR A N 1
ATOM 764 C CA . THR A 1 98 ? 8.211 2.855 2.059 1.00 92.38 98 THR A CA 1
ATOM 765 C C . THR A 1 98 ? 8.859 1.955 1.018 1.00 92.38 98 THR A C 1
ATOM 767 O O . THR A 1 98 ? 9.873 1.308 1.273 1.00 92.38 98 THR A O 1
ATOM 770 N N . ILE A 1 99 ? 8.264 1.905 -0.162 1.00 89.19 99 ILE A N 1
ATOM 771 C CA . ILE A 1 99 ? 8.641 1.027 -1.257 1.00 89.19 99 ILE A CA 1
ATOM 772 C C . ILE A 1 99 ? 9.634 1.780 -2.141 1.00 89.19 99 ILE A C 1
ATOM 774 O O . ILE A 1 99 ? 9.243 2.585 -2.974 1.00 89.19 99 ILE A O 1
ATOM 778 N N . ASN A 1 100 ? 10.932 1.547 -1.954 1.00 84.94 100 ASN A N 1
ATOM 779 C CA . ASN A 1 100 ? 11.998 2.227 -2.699 1.00 84.94 100 ASN A CA 1
ATOM 780 C C . ASN A 1 100 ? 12.833 1.239 -3.524 1.00 84.94 100 ASN A C 1
ATOM 782 O O . ASN A 1 100 ? 12.995 0.079 -3.148 1.00 84.94 100 ASN A O 1
ATOM 786 N N . LEU A 1 101 ? 13.421 1.709 -4.633 1.00 67.50 101 LEU A N 1
ATOM 787 C CA . LEU A 1 101 ? 14.521 0.985 -5.273 1.00 67.50 101 LEU A CA 1
ATOM 788 C C . LEU A 1 101 ? 15.805 1.261 -4.491 1.00 67.50 101 LEU A C 1
ATOM 790 O O . LEU A 1 101 ? 16.270 2.399 -4.456 1.00 67.50 101 LEU A O 1
ATOM 794 N N . SER A 1 102 ? 16.402 0.227 -3.903 1.00 56.25 102 SER A N 1
ATOM 795 C CA . SER A 1 102 ? 17.773 0.338 -3.403 1.00 56.25 102 SER A CA 1
ATOM 796 C C . SER A 1 102 ? 18.744 0.422 -4.588 1.00 56.25 102 SER A C 1
ATOM 798 O O . SER A 1 102 ? 18.624 -0.339 -5.550 1.00 56.25 102 SER A O 1
ATOM 800 N N . LYS A 1 103 ? 19.687 1.371 -4.543 1.00 43.88 103 LYS A N 1
ATOM 801 C CA . LYS A 1 103 ? 20.637 1.680 -5.631 1.00 43.88 103 LYS A CA 1
ATOM 802 C C . LYS A 1 103 ? 21.893 0.800 -5.612 1.00 43.88 103 LYS A C 1
ATOM 804 O O . LYS A 1 103 ? 22.842 1.077 -6.339 1.00 43.88 103 LYS A O 1
ATOM 809 N N . GLU A 1 104 ? 21.917 -0.256 -4.811 1.00 40.78 104 GLU A N 1
ATOM 810 C CA . GLU A 1 104 ? 23.114 -1.067 -4.622 1.00 40.78 104 GLU A CA 1
ATOM 811 C C . GLU A 1 104 ? 22.851 -2.487 -5.123 1.00 40.78 104 GLU A C 1
ATOM 813 O O . GLU A 1 104 ? 22.187 -3.287 -4.475 1.00 40.78 104 GLU A O 1
ATOM 818 N N . ASN A 1 105 ? 23.292 -2.731 -6.360 1.00 37.12 105 ASN A N 1
ATOM 819 C CA . ASN A 1 105 ? 23.561 -4.044 -6.948 1.00 37.12 105 ASN A CA 1
ATOM 820 C C . ASN A 1 105 ? 22.608 -5.189 -6.528 1.00 37.12 105 ASN A C 1
ATOM 822 O O . ASN A 1 105 ? 22.882 -5.938 -5.601 1.00 37.12 105 ASN A O 1
ATOM 826 N N . ASN A 1 106 ? 21.526 -5.396 -7.285 1.00 44.41 106 ASN A N 1
ATOM 827 C CA . ASN A 1 106 ? 20.772 -6.662 -7.314 1.00 44.41 106 ASN A CA 1
ATOM 828 C C . ASN A 1 106 ? 20.254 -7.218 -5.969 1.00 44.41 106 ASN A C 1
ATOM 830 O O . ASN A 1 106 ? 19.973 -8.412 -5.882 1.00 44.41 106 ASN A O 1
ATOM 834 N N . THR A 1 107 ? 20.047 -6.390 -4.944 1.00 43.16 107 THR A N 1
ATOM 835 C CA . THR A 1 107 ? 19.386 -6.825 -3.704 1.00 43.16 107 THR A CA 1
ATOM 836 C C . THR A 1 107 ? 18.392 -5.776 -3.222 1.00 43.16 107 THR A C 1
ATOM 838 O O . THR A 1 107 ? 18.757 -4.650 -2.890 1.00 43.16 107 THR A O 1
ATOM 841 N N . SER A 1 108 ? 17.107 -6.142 -3.205 1.00 45.44 108 SER A N 1
ATOM 842 C CA . SER A 1 108 ? 16.062 -5.340 -2.568 1.00 45.44 108 SER A CA 1
ATOM 843 C C . SER A 1 108 ? 16.264 -5.403 -1.053 1.00 45.44 108 SER A C 1
ATOM 845 O O . SER A 1 108 ? 16.205 -6.484 -0.470 1.00 45.44 108 SER A O 1
ATOM 847 N N . LEU A 1 109 ? 16.545 -4.256 -0.434 1.00 61.84 109 LEU A N 1
ATOM 848 C CA . LEU A 1 109 ? 16.632 -4.108 1.017 1.00 61.84 109 LEU A CA 1
ATOM 849 C C . LEU A 1 109 ? 15.410 -3.334 1.504 1.00 61.84 109 LEU A C 1
ATOM 851 O O . LEU A 1 109 ? 15.073 -2.284 0.957 1.00 61.84 109 LEU A O 1
ATOM 855 N N . VAL A 1 110 ? 14.751 -3.875 2.526 1.00 59.31 110 VAL A N 1
ATOM 856 C CA . VAL A 1 110 ? 13.618 -3.246 3.208 1.00 59.31 110 VAL A CA 1
ATOM 857 C C . VAL A 1 110 ? 14.138 -2.572 4.464 1.00 59.31 110 VAL A C 1
ATOM 859 O O . VAL A 1 110 ? 14.673 -3.247 5.340 1.00 59.31 110 VAL A O 1
ATOM 862 N N . ASP A 1 111 ? 13.964 -1.257 4.550 1.00 60.03 111 ASP A N 1
ATOM 863 C CA . ASP A 1 111 ? 14.248 -0.500 5.765 1.00 60.03 111 ASP A CA 1
ATOM 864 C C . ASP A 1 111 ? 12.987 -0.480 6.645 1.00 60.03 111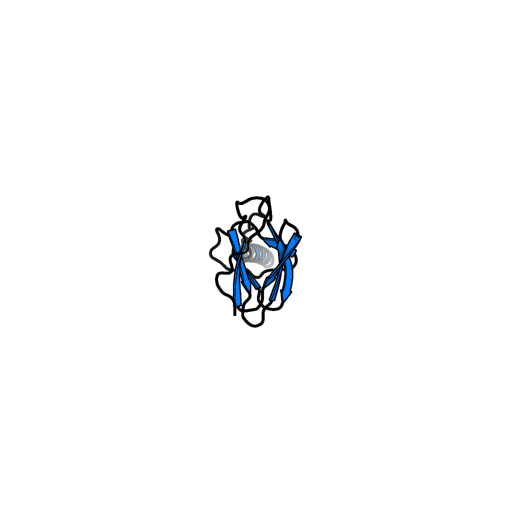 ASP A C 1
ATOM 866 O O . ASP A 1 111 ? 11.944 0.066 6.265 1.00 60.03 111 ASP A O 1
ATOM 870 N N . LEU A 1 112 ? 13.046 -1.171 7.786 1.00 64.62 112 LEU A N 1
ATOM 871 C CA . LEU A 1 112 ? 11.929 -1.320 8.716 1.00 64.62 112 LEU A CA 1
ATOM 872 C C . LEU A 1 112 ? 12.018 -0.225 9.778 1.00 64.62 112 LEU A C 1
ATOM 874 O O . LEU A 1 112 ? 12.746 -0.338 10.758 1.00 64.62 112 LEU A O 1
ATOM 878 N N . LEU A 1 113 ? 11.241 0.839 9.587 1.00 66.12 113 LEU A N 1
ATOM 879 C CA . LEU A 1 113 ? 11.289 2.008 10.466 1.00 66.12 113 LEU A CA 1
ATOM 880 C C . LEU A 1 113 ? 10.670 1.752 11.852 1.00 66.12 113 LEU A C 1
ATOM 882 O O . LEU A 1 113 ? 11.042 2.432 12.805 1.00 66.12 113 LEU A O 1
ATOM 886 N N . ARG A 1 114 ? 9.721 0.808 11.971 1.00 61.69 114 ARG A N 1
ATOM 887 C CA . ARG A 1 114 ? 9.103 0.337 13.229 1.00 61.69 114 ARG A CA 1
ATOM 888 C C . ARG A 1 114 ? 8.217 -0.887 12.976 1.00 61.69 114 ARG A C 1
ATOM 890 O O . ARG A 1 114 ? 7.436 -0.892 12.027 1.00 61.69 114 ARG A O 1
ATOM 897 N N . GLY A 1 115 ? 8.307 -1.870 13.866 1.00 54.00 115 GLY A N 1
ATOM 898 C CA . GLY A 1 115 ? 7.441 -3.048 13.943 1.00 54.00 115 GLY A CA 1
ATOM 899 C C . GLY A 1 115 ? 7.277 -3.462 15.407 1.00 54.00 115 GLY A C 1
ATOM 900 O O . GLY A 1 115 ? 8.133 -3.123 16.227 1.00 54.00 115 GLY A O 1
ATOM 901 N N . ALA A 1 116 ? 6.158 -4.109 15.729 1.00 46.72 116 ALA A N 1
ATOM 902 C CA . ALA A 1 116 ? 5.873 -4.665 17.052 1.00 46.72 116 ALA A CA 1
ATOM 903 C C . ALA A 1 116 ? 6.152 -6.170 17.069 1.00 46.72 116 ALA A C 1
ATOM 905 O O . ALA A 1 116 ? 5.847 -6.818 16.042 1.00 46.72 116 ALA A O 1
#

pLDDT: mean 76.83, std 19.66, range [37.12, 97.0]

Secondary structure (DSSP, 8-state):
---STTHHHHHHHHHHHSSTT-------PPPPSS--EEEEEEES-EEEE-TT--S-EE--TTPEEPTTEEEEE-TT-EEEEEETTS-EEEE-TT-EEEE----STT------S---

Radius of gyration: 24.09 Å; chains: 1; bounding box: 84×40×43 Å

Sequence (116 aa):
MRPFQTIFWMGAVFWALLWPCFISSAGASEVCKKWIGKVVSVQGSVQTRGADQTLWRPVQLNDLLCPGDMIRTLERSRAAIILSNDASLRLDQTTTLTINLSKENNTSLVDLLRGA

Foldseek 3Di:
DDDPPVVVVVVVVVVVVPPDPPPPPDPDDDDDPDFFKFWADKDDFKWKAAQPGPDTDTDDHRDTHHAFMKIAAAPPIKTWMQTPLRDIDIDDHGFMWTRHDDPDPDDDDTDGPDDD